Protein AF-A0A733LKX0-F1 (afdb_monomer_lite)

Structure (mmCIF, N/CA/C/O backbone):
data_AF-A0A733LKX0-F1
#
_entry.id   AF-A0A733LKX0-F1
#
loop_
_atom_site.group_PDB
_atom_site.id
_atom_site.type_symbol
_atom_site.label_atom_id
_atom_site.label_alt_id
_atom_site.label_comp_id
_atom_site.label_asym_id
_atom_site.label_entity_id
_atom_site.label_seq_id
_atom_site.pdbx_PDB_ins_code
_atom_site.Cartn_x
_atom_site.Cartn_y
_atom_site.Cartn_z
_atom_site.occupancy
_atom_site.B_iso_or_equiv
_atom_site.auth_seq_id
_atom_site.auth_comp_id
_atom_site.auth_asym_id
_atom_site.auth_atom_id
_atom_site.pdbx_PDB_model_num
ATOM 1 N N . GLY A 1 1 ? -14.554 -4.305 9.136 1.00 87.94 1 GLY A N 1
ATOM 2 C CA . GLY A 1 1 ? -14.847 -4.513 7.703 1.00 87.94 1 GLY A CA 1
ATOM 3 C C . GLY A 1 1 ? -13.581 -4.905 6.966 1.00 87.94 1 GLY A C 1
ATOM 4 O O . GLY A 1 1 ? -12.500 -4.620 7.471 1.00 87.94 1 GLY A O 1
ATOM 5 N N . LYS A 1 2 ? -13.699 -5.559 5.807 1.00 94.81 2 LYS A N 1
ATOM 6 C CA . LYS A 1 2 ? -12.567 -5.882 4.923 1.00 94.81 2 LYS A CA 1
ATOM 7 C C . LYS A 1 2 ? -12.565 -4.898 3.749 1.00 94.81 2 LYS A C 1
ATOM 9 O O . LYS A 1 2 ? -13.603 -4.726 3.122 1.00 94.81 2 LYS A O 1
ATOM 14 N N . TYR A 1 3 ? -11.418 -4.283 3.466 1.00 95.56 3 TYR A N 1
ATOM 15 C CA . TYR A 1 3 ? -11.237 -3.313 2.380 1.00 95.56 3 TYR A CA 1
ATOM 16 C C . TYR A 1 3 ? -10.044 -3.720 1.510 1.00 95.56 3 TYR A C 1
ATOM 18 O O . TYR A 1 3 ? -9.079 -4.290 2.021 1.00 95.56 3 TYR A O 1
ATOM 26 N N . THR A 1 4 ? -10.109 -3.436 0.209 1.00 97.19 4 THR A N 1
ATOM 27 C CA . THR A 1 4 ? -9.062 -3.776 -0.768 1.00 97.19 4 THR A CA 1
ATOM 28 C C . THR A 1 4 ? -8.864 -2.636 -1.761 1.00 97.19 4 THR A C 1
ATOM 30 O O . THR A 1 4 ? -9.845 -2.074 -2.241 1.00 97.19 4 THR A O 1
ATOM 33 N N . GLN A 1 5 ? -7.612 -2.336 -2.111 1.00 97.81 5 GLN A N 1
ATOM 34 C CA . GLN A 1 5 ? -7.251 -1.382 -3.160 1.00 97.81 5 GLN A CA 1
ATOM 35 C C . GLN A 1 5 ? -6.085 -1.949 -3.974 1.00 97.81 5 GLN A C 1
ATOM 37 O O . GLN A 1 5 ? -5.088 -2.388 -3.404 1.00 97.81 5 GLN A O 1
ATOM 42 N N . VAL A 1 6 ? -6.220 -1.951 -5.300 1.00 97.19 6 VAL A N 1
ATOM 43 C CA . VAL A 1 6 ? -5.157 -2.373 -6.221 1.00 97.19 6 VAL A CA 1
ATOM 44 C C . VAL A 1 6 ? -4.283 -1.167 -6.551 1.00 97.19 6 VAL A C 1
ATOM 46 O O . VAL A 1 6 ? -4.803 -0.097 -6.865 1.00 97.19 6 VAL A O 1
ATOM 49 N N . ILE A 1 7 ? -2.964 -1.346 -6.486 1.00 96.62 7 ILE A N 1
ATOM 50 C CA . ILE A 1 7 ? -1.973 -0.334 -6.862 1.00 96.62 7 ILE A CA 1
ATOM 51 C C . ILE A 1 7 ? -1.178 -0.860 -8.057 1.00 96.62 7 ILE A C 1
ATOM 53 O O . ILE A 1 7 ? -0.591 -1.939 -7.980 1.00 96.62 7 ILE A O 1
ATOM 57 N N . THR A 1 8 ? -1.150 -0.093 -9.148 1.00 95.94 8 THR A N 1
ATOM 58 C CA . THR A 1 8 ? -0.506 -0.488 -10.409 1.00 95.94 8 THR A CA 1
ATOM 59 C C . THR A 1 8 ? 0.791 0.287 -10.620 1.00 95.94 8 THR A C 1
ATOM 61 O O . THR A 1 8 ? 0.784 1.515 -10.695 1.00 95.94 8 THR A O 1
ATOM 64 N N . TYR A 1 9 ? 1.904 -0.431 -10.759 1.00 96.31 9 TYR A N 1
ATOM 65 C CA . TYR A 1 9 ? 3.200 0.133 -11.136 1.00 96.31 9 TYR A CA 1
ATOM 66 C C . TYR A 1 9 ? 3.338 0.195 -12.667 1.00 96.31 9 TYR A C 1
ATOM 68 O O . TYR A 1 9 ? 2.948 -0.743 -13.358 1.00 96.31 9 TYR A O 1
ATOM 76 N N . ARG A 1 10 ? 3.876 1.301 -13.205 1.00 94.56 10 ARG A N 1
ATOM 77 C CA . ARG A 1 10 ? 3.970 1.559 -14.660 1.00 94.56 10 ARG A CA 1
ATOM 78 C C . ARG A 1 10 ? 5.373 1.394 -15.262 1.00 94.56 10 ARG A C 1
ATOM 80 O O . ARG A 1 10 ? 5.559 1.749 -16.419 1.00 94.56 10 ARG A O 1
ATOM 87 N N . GLY A 1 11 ? 6.355 0.893 -14.512 1.00 89.62 11 GLY A N 1
ATOM 88 C CA . GLY A 1 11 ? 7.669 0.556 -15.081 1.00 89.62 11 GLY A CA 1
ATOM 89 C C . GLY A 1 11 ? 8.646 1.721 -15.279 1.00 89.62 11 GLY A C 1
ATOM 90 O O . GLY A 1 11 ? 9.654 1.533 -15.947 1.00 89.62 11 GLY A O 1
ATOM 91 N N . HIS A 1 12 ? 8.372 2.918 -14.743 1.00 90.88 12 HIS A N 1
ATOM 92 C CA . HIS A 1 12 ? 9.245 4.080 -14.972 1.00 90.88 12 HIS A CA 1
ATOM 93 C C . HIS A 1 12 ? 10.481 4.124 -14.059 1.00 90.88 12 HIS A C 1
ATOM 95 O O . HIS A 1 12 ? 11.559 4.483 -14.520 1.00 90.88 12 HIS A O 1
ATOM 101 N N . SER A 1 13 ? 10.336 3.774 -12.778 1.00 93.12 13 SER A N 1
ATOM 102 C CA . SER A 1 13 ? 11.427 3.829 -11.800 1.00 93.12 13 SER A CA 1
ATOM 103 C C . SER A 1 13 ? 11.295 2.727 -10.753 1.00 93.12 13 SER A C 1
ATOM 105 O O . SER A 1 13 ? 10.229 2.541 -10.161 1.00 93.12 13 SER A O 1
ATOM 107 N N . ASN A 1 14 ? 12.395 2.021 -10.484 1.00 92.31 14 ASN A N 1
ATOM 108 C CA . ASN A 1 14 ? 12.468 0.931 -9.506 1.00 92.31 14 ASN A CA 1
ATOM 109 C C . ASN A 1 14 ? 12.591 1.463 -8.073 1.00 92.31 14 ASN A C 1
ATOM 111 O O . ASN A 1 14 ? 13.515 1.130 -7.328 1.00 92.31 14 ASN A O 1
ATOM 115 N N . GLU A 1 15 ? 11.644 2.310 -7.695 1.00 94.62 15 GLU A N 1
ATOM 116 C CA . GLU A 1 15 ? 11.588 2.972 -6.402 1.00 94.62 15 GLU A CA 1
ATOM 117 C C . GLU A 1 15 ? 10.666 2.239 -5.425 1.00 94.62 15 GLU A C 1
ATOM 119 O O . GLU A 1 15 ? 9.717 1.535 -5.793 1.00 94.62 15 GLU A O 1
ATOM 124 N N . ARG A 1 16 ? 10.951 2.410 -4.132 1.00 96.06 16 ARG A N 1
ATOM 125 C CA . ARG A 1 16 ? 10.034 2.02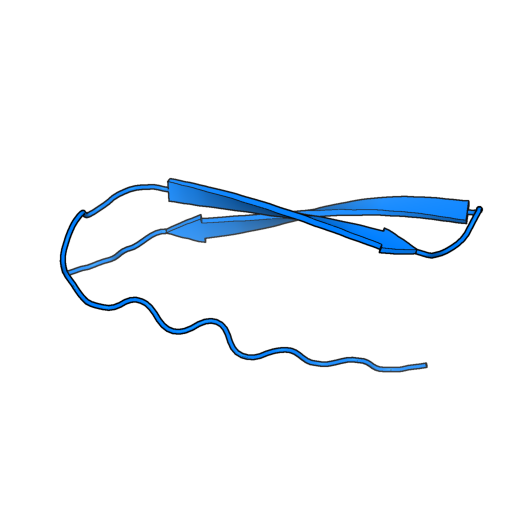8 -3.059 1.00 96.06 16 ARG A CA 1
ATOM 126 C C . ARG A 1 16 ? 9.161 3.228 -2.722 1.00 96.06 16 ARG A C 1
ATOM 128 O O . ARG A 1 16 ? 9.684 4.296 -2.430 1.00 96.06 16 ARG A O 1
ATOM 135 N N . ILE A 1 17 ? 7.855 3.004 -2.675 1.00 96.25 17 ILE A N 1
ATOM 136 C CA . ILE A 1 17 ? 6.881 3.963 -2.162 1.00 96.25 17 ILE A CA 1
ATOM 137 C C . ILE A 1 17 ? 6.206 3.392 -0.918 1.00 96.25 17 ILE A C 1
ATOM 139 O O . ILE A 1 17 ? 5.919 2.195 -0.846 1.00 96.25 17 ILE A O 1
ATOM 143 N N . ASP A 1 18 ? 5.928 4.255 0.050 1.00 97.75 18 ASP A N 1
ATOM 144 C CA . ASP A 1 18 ? 5.170 3.909 1.246 1.00 97.75 18 ASP A CA 1
ATOM 145 C C . ASP A 1 18 ? 3.809 4.621 1.197 1.00 97.75 18 ASP A C 1
ATOM 147 O O . ASP A 1 18 ? 3.730 5.824 0.954 1.00 97.75 18 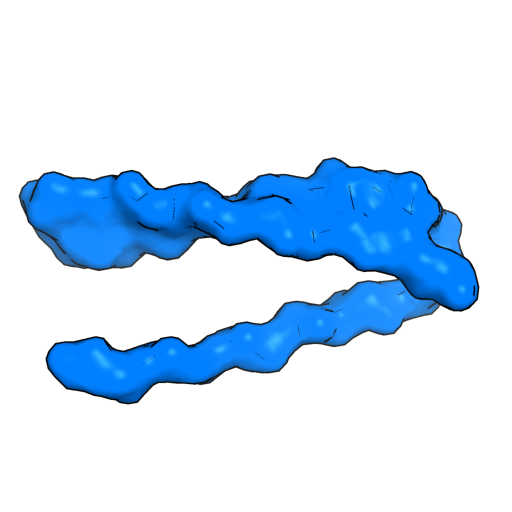ASP A O 1
ATOM 151 N N . ILE A 1 19 ? 2.725 3.870 1.399 1.00 97.62 19 ILE A N 1
ATOM 152 C CA . ILE A 1 19 ? 1.346 4.370 1.371 1.00 97.62 19 ILE A CA 1
ATOM 153 C C . ILE A 1 19 ? 0.766 4.275 2.777 1.00 97.62 19 ILE A C 1
ATOM 155 O O . ILE A 1 19 ? 0.671 3.190 3.354 1.00 97.62 19 ILE A O 1
ATOM 159 N N .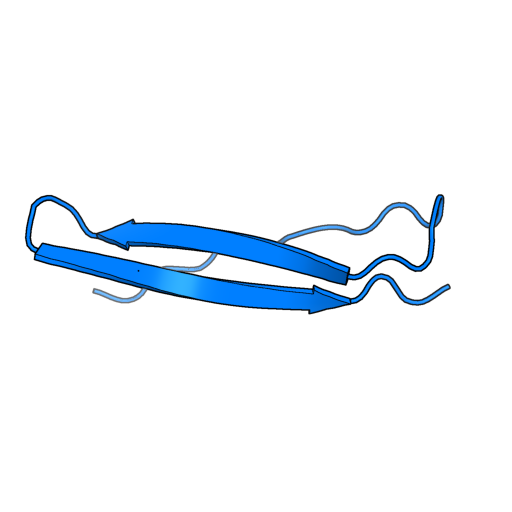 SER A 1 20 ? 0.338 5.413 3.318 1.00 97.69 20 SE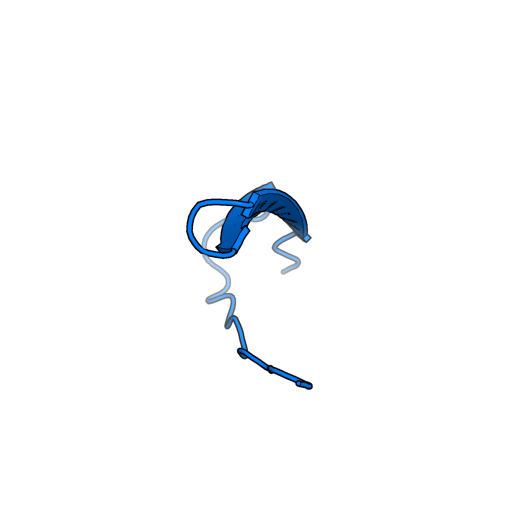R A N 1
ATOM 160 C CA . SER A 1 20 ? -0.288 5.504 4.638 1.00 97.69 20 SER A CA 1
ATOM 161 C C . SER A 1 20 ? -1.810 5.555 4.526 1.00 97.69 20 SER A C 1
ATOM 163 O O . SER A 1 20 ? -2.375 6.512 4.003 1.00 97.69 20 SER A O 1
ATOM 165 N N . PHE A 1 21 ? -2.481 4.545 5.072 1.00 96.44 21 PHE A N 1
ATOM 166 C CA . PHE A 1 21 ? -3.931 4.505 5.227 1.00 96.44 21 PHE A CA 1
ATOM 167 C C . PHE A 1 21 ? -4.328 5.090 6.580 1.00 96.44 21 PHE A C 1
ATOM 169 O O . PHE A 1 21 ? -3.993 4.535 7.631 1.00 96.44 21 PHE A O 1
ATOM 176 N N . LYS A 1 22 ? -5.073 6.196 6.553 1.00 96.12 22 LYS A N 1
ATOM 177 C CA . LYS A 1 22 ? -5.665 6.805 7.746 1.00 96.12 22 LYS A CA 1
ATOM 178 C C . LYS A 1 22 ? -7.040 6.188 8.010 1.00 96.12 22 LYS A C 1
ATOM 180 O O . LYS A 1 22 ? -7.975 6.394 7.240 1.00 96.12 22 LYS A O 1
ATOM 185 N N . TYR A 1 23 ? -7.167 5.440 9.101 1.00 92.12 23 TYR A N 1
ATOM 186 C CA . TYR A 1 23 ? -8.415 4.796 9.509 1.00 92.12 23 TYR A CA 1
ATOM 187 C C . TYR A 1 23 ? -9.174 5.706 10.471 1.00 92.12 23 TYR A C 1
ATOM 189 O O . TYR A 1 23 ? -9.021 5.594 11.687 1.00 92.12 23 TYR A O 1
ATOM 197 N N . SER A 1 24 ? -9.994 6.609 9.917 1.00 88.56 24 SER A N 1
ATOM 198 C CA . SER A 1 24 ? -10.786 7.590 10.682 1.00 88.56 24 SER A CA 1
ATOM 199 C C . SER A 1 24 ? -9.961 8.254 11.810 1.00 88.56 24 SER A C 1
ATOM 201 O O . SER A 1 24 ? -8.739 8.362 11.714 1.00 88.56 24 SER A O 1
ATOM 203 N N . ALA A 1 25 ? -10.597 8.714 12.885 1.00 83.44 25 ALA A N 1
ATOM 204 C CA . ALA A 1 25 ? -9.944 9.304 14.055 1.00 83.44 25 ALA A CA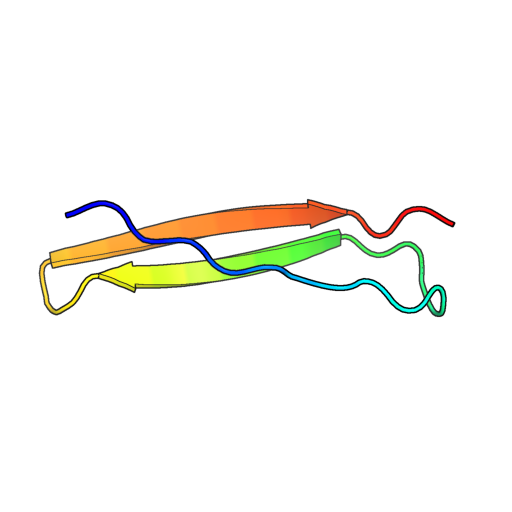 1
ATOM 205 C C . ALA A 1 25 ? -9.161 8.296 14.929 1.00 83.44 25 ALA A C 1
ATOM 207 O O . ALA A 1 25 ? -8.764 8.644 16.036 1.00 83.44 25 ALA A O 1
ATOM 208 N N . ALA A 1 26 ? -8.956 7.053 14.477 1.00 85.56 26 ALA A N 1
ATOM 209 C CA . ALA A 1 26 ? -8.405 5.991 15.314 1.00 85.56 26 ALA A CA 1
ATOM 210 C C . ALA A 1 26 ? -6.885 5.853 15.158 1.00 85.56 26 ALA A C 1
ATOM 212 O O . ALA A 1 26 ? -6.147 6.013 16.125 1.00 85.56 26 ALA A O 1
ATOM 213 N N . PHE A 1 27 ? -6.402 5.530 13.956 1.00 91.50 27 PHE A N 1
ATOM 214 C CA . PHE A 1 27 ? -4.978 5.267 13.736 1.00 91.50 27 PHE A CA 1
ATOM 215 C C . PHE A 1 27 ? -4.595 5.314 12.253 1.00 91.50 27 PHE A C 1
ATOM 217 O O . PHE A 1 27 ? -5.435 5.210 11.357 1.00 91.50 27 PHE A O 1
ATOM 224 N N . THR A 1 28 ? -3.293 5.407 11.996 1.00 96.44 28 THR A N 1
ATOM 225 C CA . THR A 1 28 ? -2.703 5.308 10.657 1.00 96.44 28 THR A CA 1
ATOM 226 C C . THR A 1 28 ? -1.919 4.005 10.547 1.00 96.44 28 THR A C 1
ATOM 228 O O . THR A 1 28 ? -1.203 3.637 11.477 1.00 96.44 28 THR A O 1
ATOM 231 N N . LYS A 1 29 ? -2.039 3.300 9.418 1.00 96.56 29 LYS A N 1
ATOM 232 C CA . LYS A 1 29 ? -1.160 2.170 9.077 1.00 96.56 29 LYS A CA 1
ATOM 233 C C . LYS A 1 29 ? -0.476 2.425 7.749 1.00 96.56 29 LYS A C 1
ATOM 235 O O . LYS A 1 29 ? -1.132 2.822 6.791 1.00 96.56 29 LYS A O 1
ATOM 240 N N . THR A 1 30 ? 0.813 2.133 7.687 1.00 97.69 30 THR A N 1
ATOM 241 C CA . THR A 1 30 ? 1.619 2.304 6.479 1.00 97.69 30 THR A CA 1
ATOM 242 C C . THR A 1 30 ? 1.942 0.946 5.875 1.00 97.69 30 THR A C 1
ATOM 244 O O . THR A 1 30 ? 2.282 0.006 6.594 1.00 97.69 30 THR A O 1
ATOM 247 N N . ILE A 1 31 ? 1.820 0.847 4.555 1.00 97.44 31 ILE A N 1
ATOM 248 C CA . ILE A 1 31 ? 2.300 -0.288 3.767 1.00 97.44 31 ILE A CA 1
ATOM 249 C C . ILE A 1 31 ? 3.384 0.182 2.807 1.00 97.44 31 ILE A C 1
ATOM 251 O O . ILE A 1 31 ? 3.417 1.349 2.427 1.00 97.44 31 ILE A O 1
ATOM 255 N N . SER A 1 32 ? 4.226 -0.742 2.367 1.00 97.25 32 SER A N 1
ATOM 256 C CA . SER A 1 32 ? 5.302 -0.458 1.423 1.00 97.25 32 SER A CA 1
ATOM 257 C C . SER A 1 32 ? 5.098 -1.228 0.132 1.00 97.25 32 SER A C 1
ATOM 259 O O . SER A 1 32 ? 4.802 -2.422 0.156 1.00 97.25 32 SER A O 1
ATOM 261 N N . ILE A 1 33 ? 5.309 -0.556 -0.993 1.00 96.38 33 ILE A N 1
ATOM 262 C CA . ILE A 1 33 ? 5.270 -1.139 -2.330 1.00 96.38 33 ILE A CA 1
ATOM 263 C C . ILE A 1 33 ? 6.613 -0.855 -2.987 1.00 96.38 33 ILE A C 1
ATOM 265 O O . ILE A 1 33 ? 7.111 0.267 -2.962 1.00 96.38 33 ILE A O 1
ATOM 269 N N . ARG A 1 34 ? 7.225 -1.886 -3.563 1.00 96.38 34 ARG A N 1
ATOM 270 C CA . ARG A 1 34 ? 8.483 -1.755 -4.295 1.00 96.38 34 ARG A CA 1
ATOM 271 C C . ARG A 1 34 ? 8.207 -1.952 -5.777 1.00 96.38 34 ARG A C 1
ATOM 273 O O . ARG A 1 34 ? 7.803 -3.049 -6.160 1.00 96.38 34 ARG A O 1
ATOM 280 N N . GLY A 1 35 ? 8.435 -0.911 -6.577 1.00 92.12 35 GLY A N 1
ATOM 281 C CA . GLY A 1 35 ? 8.464 -1.023 -8.030 1.00 92.12 35 GLY A CA 1
ATOM 282 C C . GLY A 1 35 ? 9.547 -2.019 -8.435 1.00 92.12 35 GLY A C 1
ATOM 283 O O . GLY A 1 35 ? 10.682 -1.938 -7.962 1.00 92.12 35 GLY A O 1
ATOM 284 N N . ARG A 1 36 ? 9.176 -3.007 -9.246 1.00 88.56 36 ARG A N 1
ATOM 285 C CA . ARG A 1 36 ? 10.105 -3.957 -9.861 1.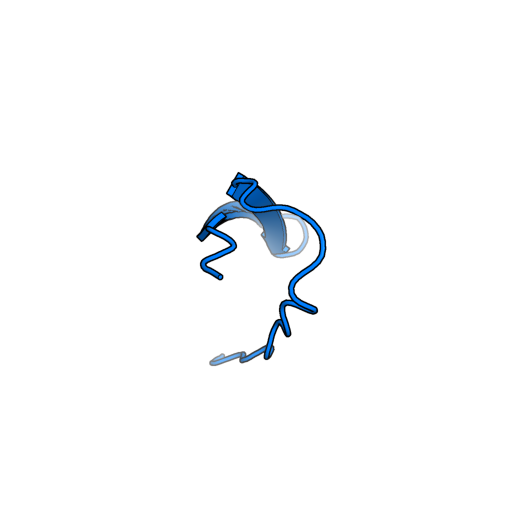00 88.56 36 ARG A CA 1
ATOM 286 C C . ARG A 1 36 ? 9.924 -3.865 -11.374 1.00 88.56 36 ARG A C 1
ATOM 288 O O . ARG A 1 36 ? 8.766 -3.782 -11.789 1.00 88.56 36 ARG A O 1
ATOM 295 N N . PRO A 1 37 ? 11.021 -3.825 -12.143 1.00 80.00 37 PRO A N 1
ATOM 296 C CA . PRO A 1 37 ? 10.952 -3.796 -13.595 1.00 80.00 37 PRO A CA 1
ATOM 297 C C . PRO A 1 37 ? 10.375 -5.107 -14.134 1.00 80.00 37 PRO A C 1
ATOM 299 O O . PRO A 1 37 ? 10.480 -6.138 -13.424 1.00 80.00 37 PRO A O 1
#

InterPro domains:
  IPR013783 Immunoglobulin-like fold [G3DSA:2.60.40.10] (1-37)
  IPR032262 Zinc-regulated secreted antivirulence protein, C-terminal [PF16583] (1-36)

Radius of gyration: 12.44 Å; chains: 1; bounding box: 27×15×30 Å

Foldseek 3Di:
DDDDDDDDDDPPDQDKDKDWDDDPPPDIDIDIDTDDD

pLDDT: mean 93.85, std 4.33, range [80.0, 97.81]

Organism: Salmonella enterica (NCBI:txid28901)

Secondary structure (DSSP, 8-state):
----------SS---EEEEEEEETTTEEEEEEEE---

Sequence (37 aa):
GKYTQVITYRGHSNERIDISFKYSAAFTKTISIRGRP